Protein AF-A0A3G9JJB2-F1 (afdb_monomer_lite)

Sequence (101 aa):
MIAALMDQVVYGKETDCVYGQAAALWTNVPKIVLKRYIADQALSAEIDQHYRQKNMIRSIWYNKDLNVKRFISVTRYFFGHVSNYRRYYFDKEHASLNLQG

Structure (mmCIF, N/CA/C/O backbone):
data_AF-A0A3G9JJB2-F1
#
_entry.id   AF-A0A3G9JJB2-F1
#
loop_
_atom_site.group_PDB
_atom_site.id
_atom_site.type_symbol
_atom_site.label_atom_id
_atom_site.label_alt_id
_atom_site.label_comp_id
_atom_site.label_asym_id
_atom_site.label_entity_id
_atom_site.label_seq_id
_atom_site.pdbx_PDB_ins_code
_atom_site.Cartn_x
_atom_site.Cartn_y
_atom_site.Cartn_z
_atom_site.occupancy
_atom_site.B_iso_or_equiv
_atom_site.auth_seq_id
_atom_site.auth_comp_id
_atom_site.auth_asym_id
_atom_site.auth_atom_id
_atom_site.pdbx_PDB_model_num
ATOM 1 N N . MET A 1 1 ? -11.064 -4.690 12.781 1.00 61.62 1 MET A N 1
ATOM 2 C CA . MET A 1 1 ? -9.998 -5.669 13.074 1.00 61.62 1 MET A CA 1
ATOM 3 C C . MET A 1 1 ? -9.667 -5.690 14.561 1.00 61.62 1 MET A C 1
ATOM 5 O O . MET A 1 1 ? -10.072 -6.642 15.198 1.00 61.62 1 MET A O 1
ATOM 9 N N . ILE A 1 2 ? -9.064 -4.642 15.146 1.00 70.00 2 ILE A N 1
ATOM 10 C CA . ILE A 1 2 ? -8.720 -4.626 16.590 1.00 70.00 2 ILE A CA 1
ATOM 11 C C . ILE A 1 2 ? -9.953 -4.786 17.498 1.00 70.00 2 ILE A C 1
ATOM 13 O O . ILE A 1 2 ? -9.912 -5.576 18.429 1.00 70.00 2 ILE A O 1
ATOM 17 N N . ALA A 1 3 ? -11.063 -4.103 17.195 1.00 77.06 3 ALA A N 1
ATOM 18 C CA . ALA A 1 3 ? -12.296 -4.223 17.982 1.00 77.06 3 ALA A CA 1
ATOM 19 C C . ALA A 1 3 ? -12.870 -5.653 17.988 1.00 77.06 3 ALA A C 1
ATOM 21 O O . ALA A 1 3 ? -13.181 -6.163 19.050 1.00 77.06 3 ALA A O 1
ATOM 22 N N . ALA A 1 4 ? -12.922 -6.320 16.829 1.00 75.44 4 ALA A N 1
ATOM 23 C CA . ALA A 1 4 ? -13.390 -7.706 16.730 1.00 75.44 4 ALA A CA 1
ATOM 24 C C . ALA A 1 4 ? -12.485 -8.681 17.509 1.00 75.44 4 ALA A C 1
ATOM 26 O O . ALA A 1 4 ? -12.975 -9.568 18.194 1.00 75.44 4 ALA A O 1
ATOM 27 N N . LEU A 1 5 ? -11.164 -8.465 17.464 1.00 80.50 5 LEU A N 1
ATOM 28 C CA . LEU A 1 5 ? -10.195 -9.217 18.269 1.00 80.50 5 LEU A CA 1
ATOM 29 C C . LEU A 1 5 ? -10.402 -8.999 19.775 1.00 80.50 5 LEU A C 1
ATOM 31 O O . LEU A 1 5 ? -10.369 -9.956 20.538 1.00 80.50 5 LEU A O 1
ATOM 35 N N . MET A 1 6 ? -10.636 -7.756 20.208 1.00 83.38 6 MET A N 1
ATOM 36 C CA . MET A 1 6 ? -10.965 -7.456 21.605 1.00 83.38 6 MET A CA 1
ATOM 37 C C . MET A 1 6 ? -12.292 -8.089 22.030 1.00 83.38 6 MET A C 1
ATOM 39 O O . MET A 1 6 ? -12.366 -8.668 23.106 1.00 83.38 6 MET A O 1
ATOM 43 N N . ASP A 1 7 ? -13.327 -7.988 21.199 1.00 88.00 7 ASP A N 1
ATOM 44 C CA . ASP A 1 7 ? -14.642 -8.579 21.450 1.00 88.00 7 ASP A CA 1
ATOM 45 C C . ASP A 1 7 ? -14.554 -10.093 21.662 1.00 88.00 7 ASP A C 1
ATOM 47 O O . ASP A 1 7 ? -15.159 -10.610 22.599 1.00 88.00 7 ASP A O 1
ATOM 51 N N . GLN A 1 8 ? -13.727 -10.781 20.877 1.00 87.44 8 GLN A N 1
ATOM 52 C CA . GLN A 1 8 ? -13.496 -12.211 21.044 1.00 87.44 8 GLN A CA 1
ATOM 53 C C . GLN A 1 8 ? -12.636 -12.528 22.281 1.00 87.44 8 GLN A C 1
ATOM 55 O O . GLN A 1 8 ? -13.043 -13.318 23.126 1.00 87.44 8 GLN A O 1
ATOM 60 N N . VAL A 1 9 ? -11.457 -11.907 22.414 1.00 88.88 9 VAL A N 1
ATOM 61 C CA . VAL A 1 9 ? -10.463 -12.273 23.445 1.00 88.88 9 VAL A CA 1
ATOM 62 C C . VAL A 1 9 ? -10.848 -11.783 24.842 1.00 88.88 9 VAL A C 1
ATOM 64 O O . VAL A 1 9 ? -10.605 -12.476 25.824 1.00 88.88 9 VAL A O 1
ATOM 67 N N . VAL A 1 10 ? -11.417 -10.581 24.951 1.00 91.56 10 VAL A N 1
ATOM 68 C CA . VAL A 1 10 ? -11.735 -9.942 26.240 1.00 91.56 10 VAL A CA 1
ATOM 69 C C . VAL A 1 10 ? -13.173 -10.225 26.655 1.00 91.56 10 VAL A C 1
ATOM 71 O O . VAL A 1 10 ? -13.436 -10.455 27.832 1.00 91.56 10 VAL A O 1
ATOM 74 N N . TYR A 1 11 ? -14.105 -10.193 25.700 1.00 92.31 11 TYR A N 1
ATOM 75 C CA . TYR A 1 11 ? -15.539 -10.261 25.989 1.00 92.31 11 TYR A CA 1
ATOM 76 C C . TYR A 1 11 ? -16.190 -11.592 25.587 1.00 92.31 11 TYR A C 1
ATOM 78 O O . TYR A 1 11 ? -17.388 -11.751 25.810 1.00 92.31 11 TYR A O 1
ATOM 86 N N . GLY A 1 12 ? -15.434 -12.539 25.016 1.00 90.75 12 GLY A N 1
ATOM 87 C CA . GLY A 1 12 ? -15.939 -13.862 24.636 1.00 90.75 12 GLY A CA 1
ATOM 88 C C . GLY A 1 12 ? -17.032 -13.827 23.567 1.00 90.75 12 GLY A C 1
ATOM 89 O O . GLY A 1 12 ? -17.831 -14.756 23.477 1.00 90.75 12 GLY A O 1
ATOM 90 N N . LYS A 1 13 ? -17.123 -12.744 22.784 1.00 90.56 13 LYS A N 1
ATOM 91 C CA . LYS A 1 13 ? -18.116 -12.630 21.715 1.00 90.56 13 LYS A CA 1
ATOM 92 C C . LYS A 1 13 ? -17.656 -13.439 20.509 1.00 90.56 13 LYS A C 1
ATOM 94 O O . LYS A 1 13 ? -16.704 -13.072 19.822 1.00 90.56 13 LYS A O 1
ATOM 99 N N . GLU A 1 14 ? -18.374 -14.517 20.245 1.00 81.81 14 GLU A N 1
ATOM 100 C CA . GLU A 1 14 ? -18.265 -15.306 19.023 1.00 81.81 14 GLU A CA 1
ATOM 101 C C . GLU A 1 14 ? -19.025 -14.570 17.908 1.00 81.81 14 GLU A C 1
ATOM 103 O O . GLU A 1 14 ? -20.253 -14.489 17.919 1.00 81.81 14 GLU A O 1
ATOM 108 N N . THR A 1 15 ? -18.298 -13.968 16.969 1.00 81.25 15 THR A N 1
ATOM 109 C CA . THR A 1 15 ? -18.874 -13.396 15.742 1.00 81.25 15 THR A CA 1
ATOM 110 C C . THR A 1 15 ? -18.428 -14.205 14.541 1.00 81.25 15 THR A C 1
ATOM 112 O O . THR A 1 15 ? -17.243 -14.529 14.439 1.00 81.25 15 THR A O 1
ATOM 115 N N . ASP A 1 16 ? -19.345 -14.451 13.606 1.00 81.44 16 ASP A N 1
ATOM 116 C CA . ASP A 1 16 ? -19.037 -15.168 12.373 1.00 81.44 16 ASP A CA 1
ATOM 117 C C . ASP A 1 16 ? -17.878 -14.513 11.613 1.00 81.44 16 ASP A C 1
ATOM 119 O O 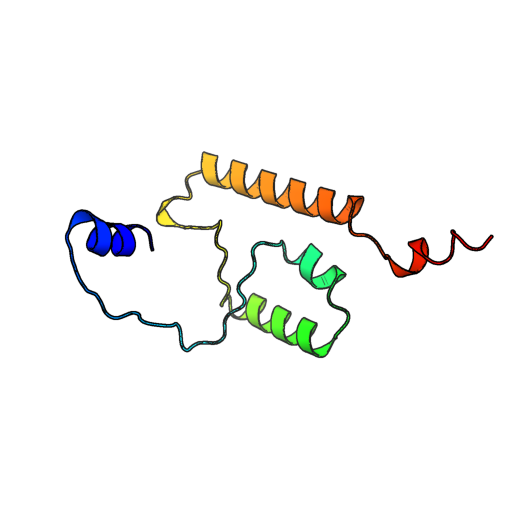. ASP A 1 16 ? -17.809 -13.290 11.430 1.00 81.44 16 ASP A O 1
ATOM 123 N N . CYS A 1 17 ? -16.950 -15.348 11.144 1.00 76.06 17 CYS A N 1
ATOM 124 C CA . CYS A 1 17 ? -15.846 -14.895 10.314 1.00 76.06 17 CYS A CA 1
ATOM 125 C C . CYS A 1 17 ? -16.367 -14.567 8.909 1.00 76.06 17 CYS A C 1
ATOM 127 O O . CYS A 1 17 ? -16.611 -15.455 8.093 1.00 76.06 17 CYS A O 1
ATOM 129 N N . VAL A 1 18 ? -16.545 -13.276 8.620 1.00 79.88 18 VAL A N 1
ATOM 130 C CA . VAL A 1 18 ? -16.974 -12.811 7.297 1.00 79.88 18 VAL A CA 1
ATOM 131 C C . VAL A 1 18 ? -15.751 -12.532 6.428 1.00 79.88 18 VAL A C 1
ATOM 133 O O . VAL A 1 18 ? -14.999 -11.584 6.667 1.00 79.88 18 VAL A O 1
ATOM 136 N N . TYR A 1 19 ? -15.574 -13.338 5.384 1.00 77.62 19 TYR A N 1
ATOM 137 C CA . TYR A 1 19 ? -14.564 -13.097 4.359 1.00 77.62 19 TYR A CA 1
ATOM 138 C C . TYR A 1 19 ? -15.079 -12.104 3.317 1.00 77.62 19 TYR A C 1
ATOM 140 O O . TYR A 1 19 ? -16.231 -12.161 2.884 1.00 77.62 19 TYR A O 1
ATOM 148 N N . GLY A 1 20 ? -14.208 -11.192 2.885 1.00 75.62 20 GLY A N 1
ATOM 149 C CA . GLY A 1 20 ? -14.511 -10.318 1.759 1.00 75.62 20 GLY A CA 1
ATOM 150 C C . GLY A 1 20 ? -14.649 -11.145 0.482 1.00 75.62 20 GLY A C 1
ATOM 151 O O . GLY A 1 20 ? -13.690 -11.780 0.061 1.00 75.62 20 GLY A O 1
ATOM 152 N N . GLN A 1 21 ? -15.830 -11.130 -0.134 1.00 77.56 21 GLN A N 1
ATOM 153 C CA . GLN A 1 21 ? -16.087 -11.836 -1.398 1.00 77.56 21 GLN A CA 1
ATOM 154 C C . GLN A 1 21 ? -15.633 -11.034 -2.630 1.00 77.56 21 GLN A C 1
ATOM 156 O O . GLN A 1 21 ? -15.591 -11.556 -3.740 1.00 77.56 21 GLN A O 1
ATOM 161 N N . ALA A 1 22 ? -15.304 -9.753 -2.448 1.00 81.06 22 ALA A N 1
ATOM 162 C CA . ALA A 1 22 ? -14.894 -8.868 -3.528 1.00 81.06 22 ALA A CA 1
ATOM 163 C C . ALA A 1 22 ? -13.388 -8.964 -3.800 1.00 81.06 22 ALA A C 1
ATOM 165 O O . ALA A 1 22 ? -12.574 -8.875 -2.879 1.00 81.06 22 ALA A O 1
ATOM 166 N N . ALA A 1 23 ? -13.022 -9.049 -5.081 1.00 84.81 23 ALA A N 1
ATOM 167 C CA . ALA A 1 23 ? -11.639 -8.917 -5.517 1.00 84.81 23 ALA A CA 1
ATOM 168 C C . ALA A 1 23 ? -11.120 -7.500 -5.218 1.00 84.81 23 ALA A C 1
ATOM 170 O O . ALA A 1 23 ? -11.695 -6.493 -5.648 1.00 84.81 23 ALA A O 1
ATOM 171 N N . ALA A 1 24 ? -10.024 -7.420 -4.468 1.00 88.56 24 ALA A N 1
ATOM 172 C CA . ALA A 1 24 ? -9.366 -6.173 -4.111 1.00 88.56 24 ALA A CA 1
ATOM 173 C C . ALA A 1 24 ? -7.852 -6.366 -4.102 1.00 88.56 24 ALA A C 1
ATOM 175 O O . ALA A 1 24 ? -7.343 -7.415 -3.706 1.00 88.56 24 ALA A O 1
ATOM 176 N N . LEU A 1 25 ? -7.122 -5.315 -4.471 1.00 90.69 25 LEU A N 1
ATOM 177 C CA . LEU A 1 25 ? -5.669 -5.332 -4.402 1.00 90.69 25 LEU A CA 1
ATOM 178 C C . LEU A 1 25 ? -5.223 -5.120 -2.954 1.00 90.69 25 LEU A C 1
ATOM 180 O O . LEU A 1 25 ? -5.281 -4.004 -2.430 1.00 90.69 25 LEU A O 1
ATOM 184 N N . TRP A 1 26 ? -4.733 -6.175 -2.311 1.00 90.31 26 TRP A N 1
ATOM 185 C CA . TRP A 1 26 ? -4.047 -6.047 -1.031 1.00 90.31 26 TRP A CA 1
ATOM 186 C C . TRP A 1 26 ? -2.555 -5.813 -1.260 1.00 90.31 26 TRP A C 1
ATOM 188 O O . TRP A 1 26 ? -1.859 -6.647 -1.832 1.00 90.31 26 TRP A O 1
ATOM 198 N N . THR A 1 27 ? -2.045 -4.661 -0.824 1.00 89.62 27 THR A N 1
ATOM 199 C CA . THR A 1 27 ? -0.623 -4.340 -0.960 1.00 89.62 27 THR A CA 1
ATOM 200 C C . THR A 1 27 ? -0.097 -3.498 0.196 1.00 89.62 27 THR A C 1
ATOM 202 O O . THR A 1 27 ? -0.747 -2.564 0.661 1.00 89.62 27 THR A O 1
ATOM 205 N N . ASN A 1 28 ? 1.128 -3.799 0.631 1.00 87.44 28 ASN A N 1
ATOM 206 C CA . ASN A 1 28 ? 1.910 -2.959 1.544 1.00 87.44 28 ASN A CA 1
ATOM 207 C C . ASN A 1 28 ? 3.110 -2.295 0.856 1.00 87.44 28 ASN A C 1
ATOM 209 O O . ASN A 1 28 ? 3.886 -1.598 1.505 1.00 87.44 28 ASN A O 1
ATOM 213 N N . VAL A 1 29 ? 3.248 -2.467 -0.460 1.00 86.75 29 VAL A N 1
ATOM 214 C CA . VAL A 1 29 ? 4.302 -1.841 -1.258 1.00 86.75 29 VAL A CA 1
ATOM 215 C C . VAL A 1 29 ? 3.737 -0.690 -2.097 1.00 86.75 29 VAL A C 1
ATOM 217 O O . VAL A 1 29 ? 2.598 -0.747 -2.571 1.00 86.75 29 VAL A O 1
ATOM 220 N N . PRO A 1 30 ? 4.503 0.396 -2.285 1.00 88.06 30 PRO A N 1
ATOM 221 C CA . PRO A 1 30 ? 4.058 1.509 -3.109 1.00 88.06 30 PRO A CA 1
ATOM 222 C C . PRO A 1 30 ? 3.923 1.099 -4.582 1.00 88.06 30 PRO A C 1
ATOM 224 O O . PRO A 1 30 ? 4.697 0.288 -5.089 1.00 88.06 30 PRO A O 1
ATOM 227 N N . LYS A 1 31 ? 2.967 1.716 -5.291 1.00 89.06 31 LYS A N 1
ATOM 228 C CA . LYS A 1 31 ? 2.613 1.403 -6.690 1.00 89.06 31 LYS A CA 1
ATOM 229 C C . LYS A 1 31 ? 3.821 1.318 -7.627 1.00 89.06 31 LYS A C 1
ATOM 231 O O . LYS A 1 31 ? 3.875 0.450 -8.489 1.00 89.06 31 LYS A O 1
ATOM 236 N N . ILE A 1 32 ? 4.782 2.225 -7.453 1.00 87.50 32 ILE A N 1
ATOM 237 C CA . ILE A 1 32 ? 5.989 2.292 -8.283 1.00 87.50 32 ILE A CA 1
ATOM 238 C C . ILE A 1 32 ? 6.863 1.039 -8.156 1.00 87.50 32 ILE A C 1
ATOM 240 O O . ILE A 1 32 ? 7.485 0.631 -9.128 1.00 87.50 32 ILE A O 1
ATOM 244 N N . VAL A 1 33 ? 6.885 0.418 -6.974 1.00 88.56 33 VAL A N 1
ATOM 245 C CA . VAL A 1 33 ? 7.617 -0.827 -6.728 1.00 88.56 33 VAL A CA 1
ATOM 246 C C . VAL A 1 33 ? 6.885 -1.976 -7.410 1.00 88.56 33 VAL A C 1
ATOM 248 O O . VAL A 1 33 ? 7.496 -2.673 -8.206 1.00 88.56 33 VAL A O 1
ATOM 251 N N . LEU A 1 34 ? 5.571 -2.107 -7.194 1.00 87.56 34 LEU A N 1
ATOM 252 C CA . LEU A 1 34 ? 4.739 -3.108 -7.878 1.00 87.56 34 LEU A CA 1
ATOM 253 C C . LEU A 1 34 ? 4.956 -3.084 -9.394 1.00 87.56 34 LEU A C 1
ATOM 255 O O . LEU A 1 34 ? 5.370 -4.080 -9.975 1.00 87.56 34 LEU A O 1
ATOM 259 N N . LYS A 1 35 ? 4.773 -1.916 -10.017 1.00 85.50 35 LYS A N 1
ATOM 260 C CA . LYS A 1 35 ? 4.920 -1.755 -11.470 1.00 85.50 35 LYS A CA 1
ATOM 261 C C . LYS A 1 35 ? 6.304 -2.097 -12.004 1.00 85.50 35 LYS A C 1
ATOM 263 O O . LYS A 1 35 ? 6.422 -2.433 -13.172 1.00 85.50 35 LYS A O 1
ATOM 268 N N . ARG A 1 36 ? 7.341 -1.960 -11.180 1.00 84.19 36 ARG A N 1
ATOM 269 C CA . ARG A 1 36 ? 8.712 -2.256 -11.586 1.00 84.19 36 ARG A CA 1
ATOM 270 C C . ARG A 1 36 ? 9.002 -3.757 -11.615 1.00 84.19 36 ARG A C 1
ATOM 272 O O . ARG A 1 36 ? 9.803 -4.177 -12.435 1.00 84.19 36 ARG A O 1
ATOM 279 N N . TYR A 1 37 ? 8.398 -4.529 -10.714 1.00 81.38 37 TYR A N 1
ATOM 280 C CA . TYR A 1 37 ? 8.720 -5.950 -10.521 1.00 81.38 37 TYR A CA 1
ATOM 281 C C . TYR A 1 37 ? 7.718 -6.914 -11.163 1.00 81.38 37 TYR A C 1
ATOM 283 O O . TYR A 1 37 ? 7.942 -8.120 -11.158 1.00 81.38 37 TYR A O 1
ATOM 291 N N . ILE A 1 38 ? 6.614 -6.408 -11.708 1.00 86.31 38 ILE A N 1
ATOM 292 C CA . ILE A 1 38 ? 5.633 -7.230 -12.413 1.00 86.31 38 ILE A CA 1
ATOM 293 C C . ILE A 1 38 ? 6.036 -7.328 -13.882 1.00 86.31 38 ILE A C 1
ATOM 295 O O . ILE A 1 38 ? 5.949 -6.346 -14.616 1.00 86.31 38 ILE A O 1
ATOM 299 N N . ALA A 1 39 ? 6.468 -8.520 -14.291 1.00 84.88 39 ALA A N 1
ATOM 300 C CA . ALA A 1 39 ? 6.817 -8.820 -15.678 1.00 84.88 39 ALA A CA 1
ATOM 301 C C . ALA A 1 39 ? 5.578 -9.058 -16.562 1.00 84.88 39 ALA A C 1
ATOM 303 O O . ALA A 1 39 ? 5.596 -8.742 -17.748 1.00 84.88 39 ALA A O 1
ATOM 304 N N . ASP A 1 40 ? 4.495 -9.589 -15.987 1.00 90.06 40 ASP A N 1
ATOM 305 C CA . ASP A 1 40 ? 3.262 -9.878 -16.719 1.00 90.06 40 ASP A CA 1
ATOM 306 C C . ASP A 1 40 ? 2.437 -8.605 -16.977 1.00 90.06 40 ASP A C 1
ATOM 308 O O . ASP A 1 40 ? 1.971 -7.915 -16.062 1.00 90.06 40 ASP A O 1
ATOM 312 N N . GLN A 1 41 ? 2.225 -8.311 -18.257 1.00 88.5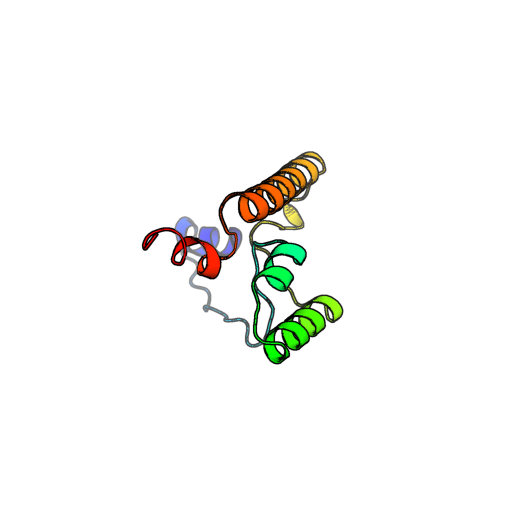6 41 GLN A N 1
ATOM 313 C CA . GLN A 1 41 ? 1.466 -7.154 -18.707 1.00 88.56 41 GLN A CA 1
ATOM 314 C C . GLN A 1 41 ? -0.029 -7.252 -18.365 1.00 88.56 41 GLN A C 1
ATOM 316 O O . GLN A 1 41 ? -0.641 -6.221 -18.072 1.00 88.56 41 GLN A O 1
ATOM 321 N N . ALA A 1 42 ? -0.612 -8.457 -18.354 1.00 91.00 42 ALA A N 1
ATOM 322 C CA . ALA A 1 42 ? -2.015 -8.659 -17.998 1.00 91.00 42 ALA A CA 1
ATOM 323 C C . ALA A 1 42 ? -2.251 -8.339 -16.514 1.00 91.00 42 ALA A C 1
ATOM 325 O O . ALA A 1 42 ? -3.120 -7.529 -16.181 1.00 91.00 42 ALA A O 1
ATOM 326 N N . LEU A 1 43 ? -1.394 -8.865 -15.635 1.00 89.38 43 LEU A N 1
ATOM 327 C CA . LEU A 1 43 ? -1.426 -8.574 -14.200 1.00 89.38 43 LEU A CA 1
ATOM 328 C C . LEU A 1 43 ? -1.181 -7.084 -13.898 1.00 89.38 43 LEU A C 1
ATOM 330 O O . LEU A 1 43 ? -1.823 -6.492 -13.028 1.00 89.38 43 LEU A O 1
ATOM 334 N N . SER A 1 44 ? -0.273 -6.440 -14.636 1.00 90.50 44 SER A N 1
ATOM 335 C CA . SER A 1 44 ? -0.024 -4.997 -14.508 1.00 90.50 44 SER A CA 1
ATOM 336 C C . SER A 1 44 ? -1.270 -4.164 -14.847 1.00 90.50 44 SER A C 1
ATOM 338 O O . SER A 1 44 ? -1.585 -3.193 -14.146 1.00 90.50 44 SER A O 1
ATOM 340 N N . ALA A 1 45 ? -2.021 -4.568 -15.878 1.00 92.06 45 ALA A N 1
ATOM 341 C CA . ALA A 1 45 ? -3.275 -3.927 -16.264 1.00 92.06 45 ALA A CA 1
ATOM 342 C C . ALA A 1 45 ? -4.378 -4.118 -15.207 1.00 92.06 45 ALA A C 1
ATOM 344 O O . ALA A 1 45 ? -5.057 -3.146 -14.862 1.00 92.06 45 ALA A O 1
ATOM 345 N N . GLU A 1 46 ? -4.510 -5.323 -14.646 1.00 91.56 46 GLU A N 1
ATOM 346 C CA . GLU A 1 46 ? -5.448 -5.626 -13.554 1.00 91.56 46 GLU A CA 1
ATOM 347 C C . GLU A 1 46 ? -5.160 -4.764 -12.315 1.00 91.56 46 GLU A C 1
ATOM 349 O O . GLU A 1 46 ? -6.047 -4.115 -11.755 1.00 91.56 46 GLU A O 1
ATOM 354 N N . ILE A 1 47 ? -3.890 -4.649 -11.930 1.00 91.19 47 ILE A N 1
ATOM 355 C CA . ILE A 1 47 ? -3.474 -3.789 -10.820 1.00 91.19 47 ILE A CA 1
ATOM 356 C C . ILE A 1 47 ? -3.821 -2.329 -11.099 1.00 91.19 47 ILE A C 1
ATOM 358 O O . ILE A 1 47 ? -4.345 -1.633 -10.224 1.00 91.19 47 ILE A O 1
ATOM 362 N N . ASP A 1 48 ? -3.565 -1.837 -12.310 1.00 91.31 48 ASP A N 1
ATOM 363 C CA . ASP A 1 48 ? -3.947 -0.478 -12.682 1.00 91.31 48 ASP A CA 1
ATOM 364 C C . ASP A 1 48 ? -5.461 -0.258 -12.635 1.00 91.31 48 ASP A C 1
ATOM 366 O O . ASP A 1 48 ? -5.893 0.826 -12.229 1.00 91.31 48 ASP A O 1
ATOM 370 N N . GLN A 1 49 ? -6.262 -1.259 -12.997 1.00 92.81 49 GLN A N 1
ATOM 371 C CA . GLN A 1 49 ? -7.710 -1.221 -12.830 1.00 92.81 49 GLN A CA 1
ATOM 372 C C . GLN A 1 49 ? -8.088 -1.107 -11.350 1.00 92.81 49 GLN A C 1
ATOM 374 O O . GLN A 1 49 ? -8.887 -0.230 -11.006 1.00 92.81 49 GLN A O 1
ATOM 379 N N . HIS A 1 50 ? -7.449 -1.876 -10.465 1.00 92.56 50 HIS A N 1
ATOM 380 C CA . HIS A 1 50 ? -7.689 -1.769 -9.027 1.00 92.56 50 HIS A CA 1
ATOM 381 C C . HIS A 1 50 ? -7.345 -0.375 -8.464 1.00 92.56 50 HIS A C 1
ATOM 383 O O . HIS A 1 50 ? -8.095 0.226 -7.687 1.00 92.56 50 HIS A O 1
ATOM 389 N N . TYR A 1 51 ? -6.237 0.222 -8.914 1.00 90.56 51 TYR A N 1
ATOM 390 C CA . TYR A 1 51 ? -5.888 1.597 -8.537 1.00 90.56 51 TYR A CA 1
ATOM 391 C C . TYR A 1 51 ? -6.934 2.622 -9.007 1.00 90.56 51 TYR A C 1
ATOM 393 O O . TYR A 1 51 ? -7.217 3.570 -8.271 1.00 90.56 51 TYR A O 1
ATOM 401 N N . ARG A 1 52 ? -7.514 2.452 -10.206 1.00 91.31 52 ARG A N 1
ATOM 402 C CA . ARG A 1 52 ? -8.568 3.343 -10.736 1.00 91.31 52 ARG A CA 1
ATOM 403 C C . ARG A 1 52 ? -9.876 3.202 -9.961 1.00 91.31 52 ARG A C 1
ATOM 405 O O . ARG A 1 52 ? -10.504 4.207 -9.644 1.00 91.31 52 ARG A O 1
ATOM 412 N N . GLN A 1 53 ? -10.252 1.971 -9.628 1.00 92.19 53 GLN A N 1
ATOM 413 C CA . GLN A 1 53 ? -11.464 1.652 -8.868 1.00 92.19 53 GLN A CA 1
ATOM 414 C C . GLN A 1 53 ? -11.339 1.975 -7.370 1.00 92.19 53 GLN A C 1
ATOM 416 O O . GLN A 1 53 ? -12.333 1.931 -6.650 1.00 92.19 53 GLN A O 1
ATOM 421 N N . LYS A 1 54 ? -10.134 2.318 -6.888 1.00 87.06 54 LYS A N 1
ATOM 422 C CA . LYS A 1 54 ? -9.819 2.574 -5.470 1.00 87.06 54 LYS A CA 1
ATOM 423 C C . LYS A 1 54 ? -10.126 1.382 -4.542 1.00 87.06 54 LYS A C 1
ATOM 425 O O . LYS A 1 54 ? -10.193 1.563 -3.328 1.00 87.06 54 LYS A O 1
ATOM 430 N N . ASN A 1 55 ? -10.248 0.166 -5.072 1.00 88.31 55 ASN A N 1
ATOM 431 C CA . ASN A 1 55 ? -10.472 -1.074 -4.318 1.00 88.31 55 ASN A CA 1
ATOM 432 C C . ASN A 1 55 ? -9.136 -1.682 -3.868 1.00 88.31 55 ASN A C 1
ATOM 434 O O . ASN A 1 55 ? -8.703 -2.741 -4.323 1.00 88.31 55 ASN A O 1
ATOM 438 N N . MET A 1 56 ? -8.468 -0.975 -2.958 1.00 89.00 56 MET A N 1
ATOM 439 C CA . MET A 1 56 ? -7.187 -1.405 -2.413 1.00 89.00 56 MET A CA 1
ATOM 440 C C . MET A 1 56 ? -7.213 -1.474 -0.899 1.00 89.00 56 MET A C 1
ATOM 442 O O . MET A 1 56 ? -7.674 -0.551 -0.225 1.00 89.00 56 MET A O 1
ATOM 446 N N . ILE A 1 57 ? -6.600 -2.524 -0.375 1.00 87.56 57 ILE A N 1
ATOM 447 C CA . ILE A 1 57 ? -6.403 -2.733 1.051 1.00 87.56 57 ILE A CA 1
ATOM 448 C C . ILE A 1 57 ? -4.925 -2.495 1.343 1.00 87.56 57 ILE A C 1
ATOM 450 O O . ILE A 1 57 ? -4.045 -3.055 0.693 1.00 87.56 57 ILE A O 1
ATOM 454 N N . ARG A 1 58 ? -4.643 -1.626 2.315 1.00 86.62 58 ARG A N 1
ATOM 455 C CA . ARG A 1 58 ? -3.285 -1.317 2.772 1.00 86.62 58 ARG A CA 1
ATOM 456 C C . ARG A 1 58 ? -3.250 -1.481 4.281 1.00 86.62 58 ARG A C 1
ATOM 458 O O . ARG A 1 58 ? -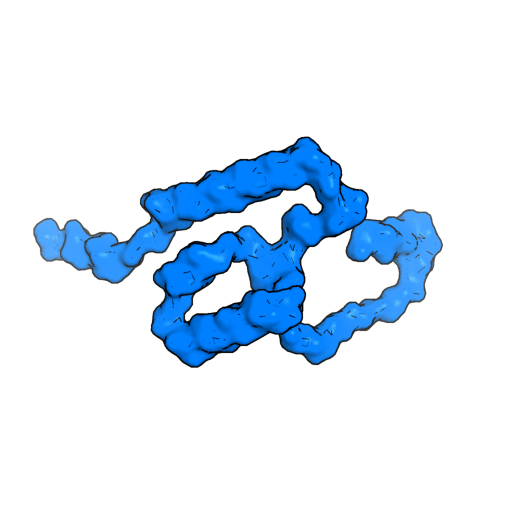3.924 -0.731 4.980 1.00 86.62 58 ARG A O 1
ATOM 465 N N . SER A 1 59 ? -2.461 -2.426 4.788 1.00 83.38 59 SER A N 1
ATOM 466 C CA . SER A 1 59 ? -2.461 -2.773 6.219 1.00 83.38 59 SER A CA 1
ATOM 467 C C . SER A 1 59 ? -2.038 -1.599 7.106 1.00 83.38 59 SER A C 1
ATOM 469 O O . SER A 1 59 ? -2.505 -1.466 8.230 1.00 83.38 59 SER A O 1
ATOM 471 N N . ILE A 1 60 ? -1.161 -0.735 6.590 1.00 85.44 60 ILE A N 1
ATOM 472 C CA . ILE A 1 60 ? -0.549 0.375 7.338 1.00 85.44 60 ILE A CA 1
ATOM 473 C C . ILE A 1 60 ? -1.404 1.654 7.298 1.00 85.44 60 ILE A C 1
ATOM 475 O O . ILE A 1 60 ? -1.232 2.549 8.122 1.00 85.44 60 ILE A O 1
ATOM 479 N N . TRP A 1 61 ? -2.323 1.760 6.334 1.00 84.12 61 TRP A N 1
ATOM 480 C CA . TRP A 1 61 ? -3.165 2.940 6.141 1.00 84.12 61 TRP A CA 1
ATOM 481 C C . TRP A 1 61 ? -4.539 2.700 6.763 1.00 84.12 61 TRP A C 1
ATOM 483 O O . TRP A 1 61 ? -5.433 2.152 6.124 1.00 84.12 61 TRP A O 1
ATOM 493 N N . TYR A 1 62 ? -4.708 3.133 8.013 1.00 85.25 62 TYR A N 1
ATOM 494 C CA . TYR A 1 62 ? -5.974 3.024 8.733 1.00 85.25 62 TYR A CA 1
ATOM 495 C C . TYR A 1 62 ? -6.536 4.404 9.082 1.00 85.25 62 TYR A C 1
ATOM 497 O O . TYR A 1 62 ? -5.999 5.106 9.934 1.00 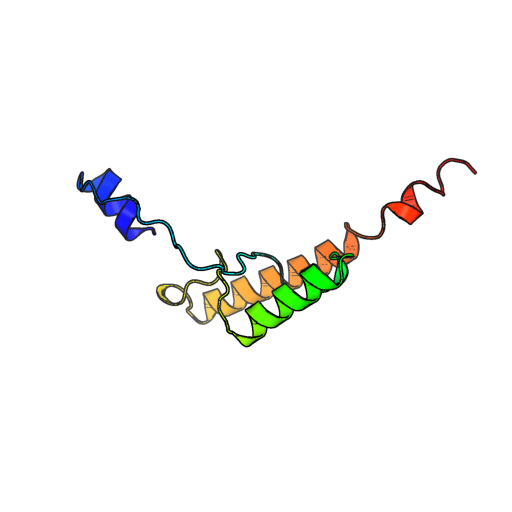85.25 62 TYR A O 1
ATOM 505 N N . ASN A 1 63 ? -7.642 4.789 8.437 1.00 82.00 63 ASN A N 1
ATOM 506 C CA . ASN A 1 63 ? -8.210 6.143 8.534 1.00 82.00 63 ASN A CA 1
ATOM 507 C C . ASN A 1 63 ? -8.532 6.584 9.967 1.00 82.00 63 ASN A C 1
ATOM 509 O O . ASN A 1 63 ? -8.381 7.761 10.273 1.00 82.00 63 ASN A O 1
ATOM 513 N N . LYS A 1 64 ? -8.919 5.661 10.860 1.00 85.62 64 LYS A N 1
ATOM 514 C CA . LYS A 1 64 ? -9.243 6.014 12.254 1.00 85.62 64 LYS A CA 1
ATOM 515 C C . LYS A 1 64 ? -8.006 6.271 13.135 1.00 85.62 64 LYS A C 1
ATOM 517 O O . LYS A 1 64 ? -8.165 6.798 14.225 1.00 85.62 64 LYS A O 1
ATOM 522 N N . ASP A 1 65 ? -6.804 5.914 12.672 1.00 86.88 65 ASP A N 1
ATOM 523 C CA . ASP A 1 65 ? -5.510 6.145 13.351 1.00 86.88 65 ASP A CA 1
ATOM 524 C C . ASP A 1 65 ? -4.634 7.186 12.610 1.00 86.88 65 ASP A C 1
ATOM 526 O O . ASP A 1 65 ? -3.543 7.557 13.043 1.00 86.88 65 ASP A O 1
ATOM 530 N N . LEU A 1 66 ? -5.096 7.706 11.469 1.00 86.62 66 LEU A N 1
ATOM 531 C CA . LEU A 1 66 ? -4.322 8.605 10.608 1.00 86.62 66 LEU A CA 1
ATOM 532 C C . LEU A 1 66 ? -4.383 10.068 11.078 1.00 86.62 66 LEU A C 1
ATOM 534 O O . LEU A 1 66 ? -4.998 10.921 10.447 1.00 86.62 66 LEU A O 1
ATOM 538 N N . ASN A 1 67 ? -3.687 10.379 12.172 1.00 92.50 67 ASN A N 1
ATOM 539 C CA . ASN A 1 67 ? -3.348 11.764 12.520 1.00 92.50 67 ASN A CA 1
ATOM 540 C C . ASN A 1 67 ? -2.146 12.282 11.694 1.00 92.50 67 ASN A C 1
ATOM 542 O O . ASN A 1 67 ? -1.449 11.512 11.033 1.00 92.50 67 ASN A O 1
ATOM 546 N N . VAL A 1 68 ? -1.856 13.588 11.756 1.00 93.62 68 VAL A N 1
ATOM 547 C CA . VAL A 1 68 ? -0.766 14.216 10.975 1.00 93.62 68 VAL A CA 1
ATOM 548 C C . VAL A 1 68 ? 0.602 13.577 11.256 1.00 93.62 68 VAL A C 1
ATOM 550 O O . VAL A 1 68 ? 1.364 13.310 10.326 1.00 93.62 68 VAL A O 1
ATOM 553 N N . LYS A 1 69 ? 0.911 13.259 12.521 1.00 94.50 69 LYS A N 1
ATOM 554 C CA . LYS A 1 69 ? 2.173 12.590 12.886 1.00 94.50 69 LYS A CA 1
ATOM 555 C C . LYS A 1 69 ? 2.253 11.194 12.263 1.00 94.50 69 LYS A C 1
ATOM 557 O O . LYS A 1 69 ? 3.288 10.820 11.710 1.00 94.50 69 LYS A O 1
ATOM 562 N N . ARG A 1 70 ? 1.151 10.437 12.309 1.00 93.81 70 ARG A N 1
ATOM 563 C CA . ARG A 1 70 ? 1.028 9.107 11.701 1.00 93.81 70 ARG A CA 1
ATOM 564 C C . ARG A 1 70 ? 1.191 9.185 10.190 1.00 93.81 70 ARG A C 1
ATOM 566 O O . ARG A 1 70 ? 1.959 8.407 9.637 1.00 93.81 70 ARG A O 1
ATOM 573 N N . PHE A 1 71 ? 0.550 10.156 9.543 1.00 93.25 71 PHE A N 1
ATOM 574 C CA . PHE A 1 71 ? 0.669 10.389 8.107 1.00 93.25 71 PHE A CA 1
ATOM 575 C C . PHE A 1 71 ? 2.126 10.613 7.686 1.00 93.25 71 PHE A C 1
ATOM 577 O O . PHE A 1 71 ? 2.602 9.948 6.766 1.00 93.25 71 PHE A O 1
ATOM 584 N N . ILE A 1 72 ? 2.859 11.487 8.387 1.00 95.06 72 ILE A N 1
ATOM 585 C CA . ILE A 1 72 ? 4.280 11.752 8.107 1.00 95.06 72 ILE A CA 1
ATOM 586 C C . ILE A 1 72 ? 5.120 10.485 8.310 1.00 95.06 72 ILE A C 1
ATOM 588 O O . ILE A 1 72 ? 5.941 10.148 7.457 1.00 95.06 72 ILE A O 1
ATOM 592 N N . SER A 1 73 ? 4.899 9.756 9.408 1.00 94.12 73 SER A N 1
ATOM 593 C CA . SER A 1 73 ? 5.629 8.521 9.720 1.00 94.12 73 SER A CA 1
ATOM 594 C C . SER A 1 73 ? 5.412 7.433 8.663 1.00 94.12 73 SER A C 1
ATOM 596 O O . SER A 1 73 ? 6.376 6.895 8.114 1.00 94.12 73 SER A O 1
ATOM 598 N N . VAL A 1 74 ? 4.152 7.168 8.303 1.00 92.31 74 VAL A N 1
ATOM 599 C CA . VAL A 1 74 ? 3.795 6.191 7.266 1.00 92.31 74 VAL A CA 1
ATOM 600 C C . VAL A 1 74 ? 4.369 6.624 5.918 1.00 92.31 74 VAL A C 1
ATOM 602 O O . VAL A 1 74 ? 4.988 5.824 5.223 1.00 92.31 74 VAL A O 1
ATOM 605 N N . THR A 1 75 ? 4.257 7.902 5.566 1.00 91.69 75 THR A N 1
ATOM 606 C CA . THR A 1 75 ? 4.821 8.437 4.322 1.00 91.69 75 THR A CA 1
ATOM 607 C C . THR A 1 75 ? 6.341 8.247 4.261 1.00 91.69 75 THR A C 1
ATOM 609 O O . THR A 1 75 ? 6.856 7.721 3.273 1.00 91.69 75 THR A O 1
ATOM 612 N N . ARG A 1 76 ? 7.069 8.583 5.335 1.00 93.75 76 ARG A N 1
ATOM 613 C CA . ARG A 1 76 ? 8.520 8.353 5.446 1.00 93.75 76 ARG A CA 1
ATOM 614 C C . ARG A 1 76 ? 8.876 6.871 5.313 1.00 93.75 76 ARG A C 1
ATOM 616 O O . ARG A 1 76 ? 9.838 6.546 4.621 1.00 93.75 76 ARG A O 1
ATOM 623 N N . TYR A 1 77 ? 8.101 5.985 5.937 1.00 91.88 77 TYR A N 1
ATOM 624 C CA . TYR A 1 77 ? 8.268 4.537 5.807 1.00 91.88 77 TYR A CA 1
ATOM 625 C C . TYR A 1 77 ? 8.149 4.085 4.344 1.00 91.88 77 TYR A C 1
ATOM 627 O O . TYR A 1 77 ? 9.031 3.381 3.849 1.00 91.88 77 TYR A O 1
ATOM 635 N N . PHE A 1 78 ? 7.122 4.548 3.622 1.00 90.31 78 PHE A N 1
ATOM 636 C CA . PHE A 1 78 ? 6.935 4.221 2.206 1.00 90.31 78 PHE A CA 1
ATOM 637 C C . PHE A 1 78 ? 8.093 4.729 1.337 1.00 90.31 78 PHE A C 1
ATOM 639 O O . PHE A 1 78 ? 8.578 3.985 0.486 1.00 90.31 78 PHE A O 1
ATOM 646 N N . PHE A 1 79 ? 8.587 5.949 1.574 1.00 90.69 79 PHE A N 1
ATOM 647 C CA . PHE A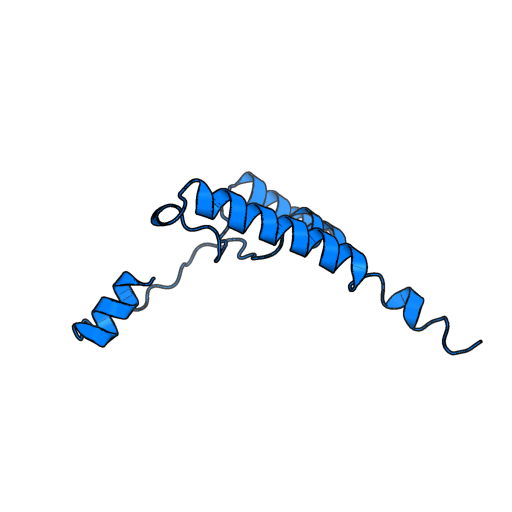 1 79 ? 9.760 6.474 0.864 1.00 90.69 79 PHE A CA 1
ATOM 648 C C . PHE A 1 79 ? 11.026 5.650 1.127 1.00 90.69 79 PHE A C 1
ATOM 650 O O . PHE A 1 79 ? 11.744 5.308 0.186 1.00 90.69 79 PHE A O 1
ATOM 657 N N . GLY A 1 80 ? 11.273 5.273 2.384 1.00 89.88 80 GLY A N 1
ATOM 658 C CA . GLY A 1 80 ? 12.373 4.378 2.744 1.00 89.88 80 GLY A CA 1
ATOM 659 C C . GLY A 1 80 ? 12.254 3.017 2.055 1.00 89.88 80 GLY A C 1
ATOM 660 O O . GLY A 1 80 ? 13.236 2.509 1.520 1.00 89.88 80 GLY A O 1
ATOM 661 N N . HIS A 1 81 ? 11.041 2.464 1.979 1.00 88.56 81 HIS A N 1
ATOM 662 C CA . HIS A 1 81 ? 10.770 1.241 1.226 1.00 88.56 81 HIS A CA 1
ATOM 663 C C . HIS A 1 81 ? 11.117 1.389 -0.256 1.00 88.56 81 HIS A C 1
ATOM 665 O O . HIS A 1 81 ? 11.875 0.569 -0.762 1.00 88.56 81 HIS A O 1
ATOM 671 N N . VAL A 1 82 ? 10.659 2.443 -0.941 1.00 89.12 82 VAL A N 1
ATOM 672 C CA . VAL A 1 82 ? 11.035 2.685 -2.350 1.00 89.12 82 VAL A CA 1
ATOM 673 C C . VAL A 1 82 ? 12.555 2.702 -2.515 1.00 89.12 82 VAL A C 1
ATOM 675 O O . VAL A 1 82 ? 13.077 2.033 -3.405 1.00 89.12 82 VAL A O 1
ATOM 678 N N . SER A 1 83 ? 13.270 3.418 -1.642 1.00 88.50 83 SER A N 1
ATOM 679 C CA . SER A 1 83 ? 14.735 3.483 -1.687 1.00 88.50 83 SER A CA 1
ATOM 680 C C . SER A 1 83 ? 15.391 2.120 -1.457 1.00 88.50 83 SER A C 1
ATOM 682 O O . SER A 1 83 ? 16.347 1.790 -2.149 1.00 88.50 83 SER A O 1
ATOM 684 N N . ASN A 1 84 ? 14.893 1.326 -0.508 1.00 89.19 84 ASN A N 1
ATOM 685 C CA . ASN A 1 84 ? 15.431 -0.000 -0.199 1.00 89.19 84 ASN A CA 1
ATOM 686 C C . ASN A 1 84 ? 15.190 -0.992 -1.341 1.00 89.19 84 ASN A C 1
ATOM 688 O O . ASN A 1 84 ? 16.107 -1.712 -1.732 1.00 89.19 84 ASN A O 1
ATOM 692 N N . TYR A 1 85 ? 13.991 -0.993 -1.928 1.00 86.44 85 TYR A N 1
ATOM 693 C CA . TYR A 1 85 ? 13.694 -1.788 -3.123 1.00 86.44 85 TYR A CA 1
ATOM 694 C C . TYR A 1 85 ? 14.599 -1.392 -4.287 1.00 86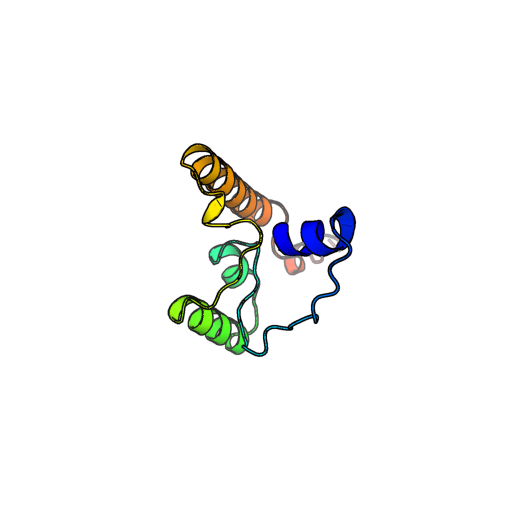.44 85 TYR A C 1
ATOM 696 O O . TYR A 1 85 ? 15.150 -2.247 -4.970 1.00 86.44 85 TYR A O 1
ATOM 704 N N . ARG A 1 86 ? 14.825 -0.089 -4.459 1.00 83.12 86 ARG A N 1
ATOM 705 C CA . ARG A 1 86 ? 15.773 0.478 -5.423 1.00 83.12 86 ARG A CA 1
ATOM 706 C C . ARG A 1 86 ? 17.232 0.410 -4.946 1.00 83.12 86 ARG A C 1
ATOM 708 O O . ARG A 1 86 ? 18.054 1.158 -5.450 1.00 83.12 86 ARG A O 1
ATOM 715 N N . ARG A 1 87 ? 17.586 -0.388 -3.946 1.00 85.62 87 ARG A N 1
ATOM 716 C CA . ARG A 1 87 ? 18.990 -0.584 -3.546 1.00 85.62 87 ARG A CA 1
ATOM 717 C C . ARG A 1 87 ? 19.351 -2.056 -3.515 1.00 85.62 87 ARG A C 1
ATOM 719 O O . ARG A 1 87 ? 20.440 -2.412 -3.942 1.00 85.62 87 ARG A O 1
ATOM 726 N N . TYR A 1 88 ? 18.439 -2.887 -3.022 1.00 84.38 88 TYR A N 1
ATOM 727 C CA . TYR A 1 88 ? 18.726 -4.284 -2.708 1.00 84.38 88 TYR A CA 1
ATOM 728 C C . TYR A 1 88 ? 18.009 -5.294 -3.603 1.00 84.38 88 TYR A C 1
ATOM 730 O O . TYR A 1 88 ? 18.379 -6.460 -3.590 1.00 84.38 88 TYR A O 1
ATOM 738 N N . TYR A 1 89 ? 16.994 -4.877 -4.361 1.00 75.12 89 TYR A N 1
ATOM 739 C CA . TYR A 1 89 ? 16.110 -5.811 -5.065 1.00 75.12 89 TYR A CA 1
ATOM 740 C C . TYR A 1 89 ? 16.243 -5.755 -6.596 1.00 75.12 89 TYR A C 1
ATOM 742 O O . TYR A 1 89 ? 15.365 -6.245 -7.290 1.00 75.12 89 TYR A O 1
ATOM 750 N N . PHE A 1 90 ? 17.329 -5.195 -7.139 1.00 69.19 90 PHE A N 1
ATOM 751 C CA . PHE A 1 90 ? 17.544 -5.116 -8.593 1.00 69.19 90 PHE A CA 1
ATOM 752 C C . PHE A 1 90 ? 17.854 -6.465 -9.263 1.00 69.19 90 PHE A C 1
ATOM 754 O O . PHE A 1 90 ? 18.285 -7.403 -8.595 1.00 69.19 90 PHE A O 1
ATOM 761 N N . ASP A 1 91 ? 17.649 -6.503 -10.588 1.00 62.44 91 ASP A N 1
ATOM 762 C CA . ASP A 1 91 ? 17.752 -7.640 -11.517 1.00 62.44 91 ASP A CA 1
ATOM 763 C C . ASP A 1 91 ? 18.771 -8.711 -11.113 1.00 62.44 91 ASP A C 1
ATOM 765 O O . ASP A 1 91 ? 19.971 -8.610 -11.382 1.00 62.44 91 ASP A O 1
ATOM 769 N N . LYS A 1 92 ? 18.266 -9.802 -10.524 1.00 52.78 92 LYS A N 1
ATOM 770 C CA . LYS A 1 92 ? 19.073 -11.002 -10.272 1.00 52.78 92 LYS A CA 1
ATOM 771 C C . LYS A 1 92 ? 19.565 -11.662 -11.563 1.00 52.78 92 LYS A C 1
ATOM 773 O O . LYS A 1 92 ? 20.544 -12.395 -11.494 1.00 52.78 92 LYS A O 1
ATOM 778 N N . GLU A 1 93 ? 18.967 -11.359 -12.717 1.00 53.75 93 GLU A N 1
ATOM 779 C CA . GLU A 1 93 ? 19.432 -11.874 -14.012 1.00 53.75 93 GLU A CA 1
ATOM 780 C C . GLU A 1 93 ? 20.832 -11.360 -14.395 1.00 53.75 93 GLU A C 1
ATOM 782 O O . GLU A 1 93 ? 21.593 -12.081 -15.033 1.00 53.75 93 GLU A O 1
ATOM 787 N N . HIS A 1 94 ? 21.248 -10.179 -13.917 1.00 47.94 94 HIS A N 1
ATOM 788 C CA . HIS A 1 94 ? 22.607 -9.662 -14.144 1.00 47.94 94 HIS A CA 1
ATOM 789 C C . HIS A 1 94 ? 23.623 -10.061 -13.059 1.00 47.94 94 HIS A C 1
ATOM 791 O O . HIS A 1 94 ? 24.831 -9.931 -13.265 1.00 47.94 94 HIS A O 1
ATOM 797 N N . ALA A 1 95 ? 23.170 -10.556 -11.905 1.00 45.66 95 ALA A N 1
ATOM 798 C CA . ALA A 1 95 ? 24.059 -10.973 -10.819 1.00 45.66 95 ALA A CA 1
ATOM 799 C C . ALA A 1 95 ? 24.628 -12.389 -11.033 1.00 45.66 95 ALA A C 1
ATOM 801 O O . ALA A 1 95 ? 25.754 -12.660 -10.625 1.00 45.66 95 ALA A O 1
ATOM 802 N N . SER A 1 96 ? 23.890 -13.278 -11.706 1.00 44.72 96 SER A N 1
ATOM 803 C CA . SER A 1 96 ? 24.339 -14.645 -12.017 1.00 44.72 96 SER A CA 1
ATOM 804 C C . SER A 1 96 ? 25.291 -14.745 -13.216 1.00 44.72 96 SER A C 1
ATOM 806 O O . SER A 1 96 ? 26.005 -15.735 -13.327 1.00 44.72 96 SER A O 1
ATOM 808 N N . LEU A 1 97 ? 25.343 -13.732 -14.090 1.00 43.94 97 LEU A N 1
ATOM 809 C CA . LEU A 1 97 ? 26.227 -13.697 -15.269 1.00 43.94 97 LEU A CA 1
ATOM 810 C C . LEU A 1 97 ? 27.676 -13.278 -14.955 1.00 43.94 97 LEU A C 1
ATOM 812 O O . LEU A 1 97 ? 28.571 -13.555 -15.742 1.00 43.94 97 LEU A O 1
ATOM 816 N N . ASN A 1 98 ? 27.929 -12.650 -13.802 1.00 41.72 98 ASN A N 1
ATOM 817 C CA . ASN A 1 98 ? 29.254 -12.126 -13.430 1.00 41.72 98 ASN A CA 1
ATOM 818 C C . ASN A 1 98 ? 30.077 -13.062 -12.520 1.00 41.72 98 ASN A C 1
ATOM 820 O O . ASN A 1 98 ? 31.121 -12.658 -12.019 1.00 41.72 98 ASN A O 1
ATOM 824 N N . LEU A 1 99 ? 29.619 -14.297 -12.280 1.00 45.06 99 LEU A N 1
ATOM 825 C CA . LEU A 1 99 ? 30.320 -15.292 -11.446 1.00 45.06 99 LEU A CA 1
ATOM 826 C C . LEU A 1 99 ? 30.923 -16.454 -12.261 1.00 45.06 99 LEU A C 1
ATOM 828 O O . LEU A 1 99 ? 31.334 -17.457 -11.685 1.00 45.06 99 LEU A O 1
ATOM 832 N N . GLN A 1 100 ? 30.974 -16.326 -13.591 1.00 39.22 100 GLN A N 1
ATOM 833 C CA . GLN A 1 100 ? 31.603 -17.293 -14.506 1.00 39.22 100 GLN A CA 1
ATOM 834 C C . GLN A 1 100 ? 32.675 -16.659 -15.416 1.00 39.22 100 GLN A C 1
ATOM 836 O O . GLN A 1 100 ? 33.010 -17.235 -16.449 1.00 39.22 100 GLN A O 1
ATOM 841 N N . GLY A 1 101 ? 33.189 -15.478 -15.054 1.00 37.44 101 GLY A N 1
ATOM 842 C CA . GLY A 1 101 ? 34.295 -14.804 -15.746 1.00 37.44 101 GLY A CA 1
ATOM 843 C C . GLY A 1 101 ? 35.615 -14.962 -15.012 1.00 37.44 101 GLY A C 1
ATOM 844 O O . GLY A 1 101 ? 35.585 -14.879 -13.763 1.00 37.44 101 GLY A O 1
#

pLDDT: mean 82.33, std 13.86, range [37.44, 95.06]

Radius of gyration: 19.02 Å; chains: 1; bounding box: 53×32×45 Å

Foldseek 3Di:
DVVVVCCCPVVVDDDDDDDDPDDAAEDQADLVLVLVPDPDPVVNVVVVVRVVVVRYDHPLDDPVPDDPVSVVVSVVVNVVRVVCCVPPVDDPVVVVVPPPD

Secondary structure (DSSP, 8-state):
-HHHHHHHHTT----------S--EE-SS-HHHHHHH---HHHHHHHHHHHHHT-EE-TT--TTT--HHHHHHHHHHHHHHHHHHHHH-S-HHHHSGGG--

Organism: NCBI:txid1712516